Protein AF-A0A1C6DKT9-F1 (afdb_monomer)

pLDDT: mean 77.88, std 22.19, range [36.03, 97.81]

Foldseek 3Di:
DDPPPDPDPDPDDDDDDDDPPVVVVVVVPPCPVPDDPLVRDQKAALVSLCVVVVPDSVVSVVLLPDPPNPQWDDDPPGIIGGVVSVVVVVVPDPDD

Mean predicted aligned error: 13.72 Å

Nearest PDB structures (foldseek):
  4j2n-assembly1_A  TM=7.639E-01  e=1.879E-01  Pukovnikvirus pukovnik
  8dgl-assembly1_B  TM=6.582E-01  e=2.983E-01  Mesorhizobium japonicum R7A
  8dgl-assembly1_C  TM=6.680E-01  e=3.883E-01  Mesorhizobium japonicum R7A
  6amk-assembly1_B  TM=7.343E-01  e=4.733E-01  Streptomyces venezuelae
  6ama-assembly1_B  TM=7.257E-01  e=5.056E-01  Streptomyces venezuelae

Structure (mmCIF, N/CA/C/O backbone):
data_AF-A0A1C6DKT9-F1
#
_entry.id   AF-A0A1C6DKT9-F1
#
loop_
_atom_site.group_PDB
_atom_site.id
_atom_site.type_symbol
_atom_site.label_atom_id
_atom_site.label_alt_id
_atom_site.label_comp_id
_atom_site.label_asym_id
_atom_site.label_entity_id
_atom_site.label_seq_id
_atom_site.pdbx_PDB_ins_code
_atom_site.Cartn_x
_atom_site.Cartn_y
_atom_site.Cartn_z
_atom_site.occupancy
_atom_site.B_iso_or_equiv
_atom_site.auth_seq_id
_atom_site.auth_comp_id
_atom_site.auth_asym_id
_atom_site.auth_atom_id
_atom_site.pdbx_PDB_model_num
ATOM 1 N N . MET A 1 1 ? 9.544 -23.494 -41.638 1.00 41.72 1 MET A N 1
ATOM 2 C CA . MET A 1 1 ? 8.512 -23.768 -40.611 1.00 41.72 1 MET A CA 1
ATOM 3 C C . MET A 1 1 ? 9.013 -24.950 -39.794 1.00 41.72 1 MET A C 1
ATOM 5 O O . MET A 1 1 ? 9.350 -25.941 -40.412 1.00 41.72 1 MET A O 1
ATOM 9 N N . SER A 1 2 ? 9.224 -24.927 -38.484 1.00 41.28 2 SER A N 1
ATOM 10 C CA . SER A 1 2 ? 9.025 -23.935 -37.421 1.00 41.28 2 SER A CA 1
ATOM 11 C C . SER A 1 2 ? 10.009 -24.315 -36.303 1.00 41.28 2 SER A C 1
ATOM 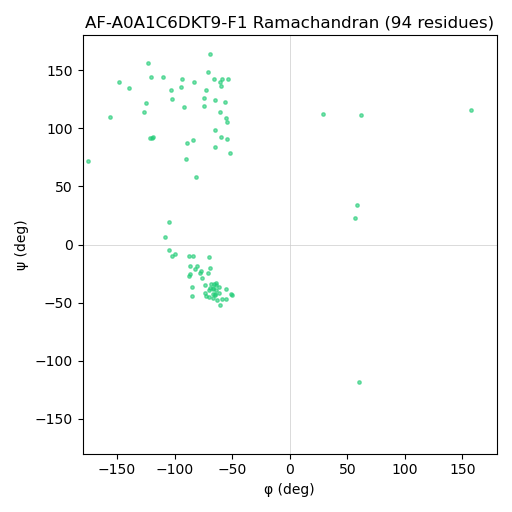13 O O . SER A 1 2 ? 9.840 -25.355 -35.678 1.00 41.28 2 SER A O 1
ATOM 15 N N . ARG A 1 3 ? 11.062 -23.516 -36.081 1.00 47.44 3 ARG A N 1
ATOM 16 C CA . ARG A 1 3 ? 11.990 -23.675 -34.945 1.00 47.44 3 ARG A CA 1
ATOM 17 C C . ARG A 1 3 ? 11.467 -22.848 -33.769 1.00 47.44 3 ARG A C 1
ATOM 19 O O . ARG A 1 3 ? 11.973 -21.766 -33.502 1.00 47.44 3 ARG A O 1
ATOM 26 N N . LEU A 1 4 ? 10.395 -23.336 -33.149 1.00 50.75 4 LEU A N 1
ATOM 27 C CA . LEU A 1 4 ? 9.854 -22.818 -31.885 1.00 50.75 4 LEU A CA 1
ATOM 28 C C . LEU A 1 4 ? 10.171 -23.745 -30.702 1.00 50.75 4 LEU A C 1
ATOM 30 O O . LEU A 1 4 ? 9.553 -23.628 -29.654 1.00 50.75 4 LEU A O 1
ATOM 34 N N . ASP A 1 5 ? 11.170 -24.611 -30.845 1.00 48.62 5 ASP A N 1
ATOM 35 C CA . ASP A 1 5 ? 11.678 -25.442 -29.761 1.00 48.62 5 ASP A CA 1
ATOM 36 C C . ASP A 1 5 ? 13.160 -25.142 -29.563 1.00 48.62 5 ASP A C 1
ATOM 38 O O . ASP A 1 5 ? 14.014 -25.674 -30.262 1.00 48.62 5 ASP A O 1
ATOM 42 N N . GLU A 1 6 ? 13.435 -24.197 -28.665 1.00 48.59 6 GLU A N 1
ATOM 43 C CA . GLU A 1 6 ? 14.454 -24.322 -27.615 1.00 48.59 6 GLU A CA 1
ATOM 44 C C . GLU A 1 6 ? 14.387 -23.075 -26.722 1.00 48.59 6 GLU A C 1
ATOM 46 O O . GLU A 1 6 ? 15.244 -22.192 -26.711 1.00 48.59 6 GLU A O 1
ATOM 51 N N . MET A 1 7 ? 13.316 -23.001 -25.927 1.00 53.81 7 MET A N 1
ATOM 52 C CA . MET A 1 7 ? 13.358 -22.247 -24.679 1.00 53.81 7 MET A CA 1
ATOM 53 C C . MET A 1 7 ? 14.353 -22.940 -23.747 1.00 53.81 7 MET A C 1
ATOM 55 O O . MET A 1 7 ? 14.014 -23.899 -23.056 1.00 53.81 7 MET A O 1
ATOM 59 N N . LYS A 1 8 ? 15.582 -22.430 -23.691 1.00 41.56 8 LYS A N 1
ATOM 60 C CA . LYS A 1 8 ? 16.493 -22.704 -22.582 1.00 41.56 8 LYS A CA 1
ATOM 61 C C . LYS A 1 8 ? 16.840 -21.387 -21.905 1.00 41.56 8 LYS A C 1
ATOM 63 O O . LYS A 1 8 ? 17.763 -20.689 -22.301 1.00 41.56 8 LYS A O 1
ATOM 68 N N . SER A 1 9 ? 16.060 -21.046 -20.880 1.00 53.50 9 SER A N 1
ATOM 69 C CA . SER A 1 9 ? 16.448 -20.054 -19.875 1.00 53.50 9 SER A CA 1
ATOM 70 C C . SER A 1 9 ? 17.717 -20.565 -19.181 1.00 53.50 9 SER A C 1
ATOM 72 O O . SER A 1 9 ? 17.663 -21.620 -18.538 1.00 53.50 9 SER A O 1
ATOM 74 N N . PRO A 1 10 ? 18.877 -19.902 -19.326 1.00 46.47 10 PRO A N 1
ATOM 75 C CA . PRO A 1 10 ? 20.108 -20.404 -18.760 1.00 46.47 10 PRO A CA 1
ATOM 76 C C . PRO A 1 10 ? 20.241 -19.848 -17.347 1.00 46.47 10 PRO A C 1
ATOM 78 O O . PRO A 1 10 ? 20.906 -18.846 -17.094 1.00 46.47 10 PRO A O 1
ATOM 81 N N . PHE A 1 11 ? 19.660 -20.549 -16.380 1.00 48.88 11 PHE A N 1
ATOM 82 C CA . PHE A 1 11 ? 20.317 -20.624 -15.081 1.00 48.88 11 PHE A CA 1
ATOM 83 C C . PHE A 1 11 ? 21.643 -21.378 -15.310 1.00 48.88 11 PHE A C 1
ATOM 85 O O . PHE A 1 11 ? 21.706 -22.596 -15.179 1.00 48.88 11 PHE A O 1
ATOM 92 N N . THR A 1 12 ? 22.700 -20.683 -15.741 1.00 47.72 12 THR A N 1
ATOM 93 C CA . THR A 1 12 ? 24.050 -21.258 -15.843 1.00 47.72 12 THR A CA 1
ATOM 94 C C . THR A 1 12 ? 25.040 -20.382 -15.097 1.00 47.72 12 THR A C 1
ATOM 96 O O . THR A 1 12 ? 25.289 -19.230 -15.449 1.00 47.72 12 THR A O 1
ATOM 99 N N . ALA A 1 13 ? 25.589 -20.954 -14.031 1.00 40.31 13 ALA A N 1
ATOM 100 C CA . ALA A 1 13 ? 26.652 -20.381 -13.231 1.00 40.31 13 ALA A CA 1
ATOM 101 C C . ALA A 1 13 ? 27.973 -20.250 -14.024 1.00 40.31 13 ALA A C 1
ATOM 103 O O . ALA A 1 13 ? 28.326 -21.137 -14.792 1.00 40.31 13 ALA A O 1
ATOM 104 N N . LYS A 1 14 ? 28.690 -19.146 -13.758 1.00 43.81 14 LYS A N 1
ATOM 105 C CA . LYS A 1 14 ? 30.134 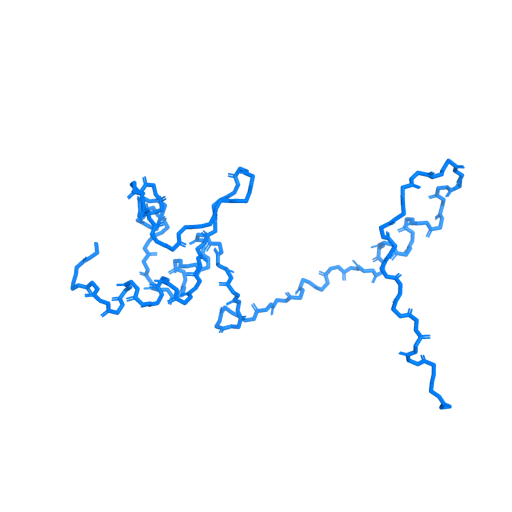-18.849 -13.924 1.00 43.81 14 LYS A CA 1
ATOM 106 C C . LYS A 1 14 ? 30.924 -19.568 -15.042 1.00 43.81 14 LYS A C 1
ATOM 108 O O . LYS A 1 14 ? 31.384 -20.689 -14.852 1.00 43.81 14 LYS A O 1
ATOM 113 N N . SER A 1 15 ? 31.353 -18.799 -16.046 1.00 36.03 15 SER A N 1
ATOM 114 C CA . SER A 1 15 ? 32.649 -18.984 -16.724 1.00 36.03 15 SER A CA 1
ATOM 115 C C . SER A 1 15 ? 33.302 -17.626 -17.010 1.00 36.03 15 SER A C 1
ATOM 117 O O . SER A 1 15 ? 32.637 -16.691 -17.444 1.00 36.03 15 SER A O 1
ATOM 119 N N . LYS A 1 16 ? 34.603 -17.502 -16.721 1.00 46.59 16 LYS A N 1
ATOM 120 C CA . LYS A 1 16 ? 35.439 -16.348 -17.085 1.00 46.59 16 LYS A CA 1
ATOM 121 C C . LYS A 1 16 ? 35.727 -16.416 -18.593 1.00 46.59 16 LYS A C 1
ATOM 123 O O . LYS A 1 16 ? 36.246 -17.438 -19.026 1.00 46.59 16 LYS A O 1
ATOM 128 N N . GLY A 1 17 ? 35.436 -15.360 -19.353 1.00 43.34 17 GLY A N 1
ATOM 129 C CA . GLY A 1 17 ? 35.849 -15.240 -20.758 1.00 43.34 17 GLY A CA 1
ATOM 130 C C . GLY A 1 17 ? 34.983 -14.264 -21.558 1.00 43.34 17 GLY A C 1
ATOM 131 O O . GLY A 1 17 ? 33.797 -14.512 -21.715 1.00 43.34 17 GLY A O 1
ATOM 132 N N . ASP A 1 18 ? 35.621 -13.186 -22.019 1.00 39.81 18 ASP A N 1
ATOM 133 C CA . ASP A 1 18 ? 35.243 -12.196 -23.044 1.00 39.81 18 ASP A CA 1
ATOM 134 C C . ASP A 1 18 ? 33.979 -11.330 -22.844 1.00 39.81 18 ASP A C 1
ATOM 136 O O . ASP A 1 18 ? 32.834 -11.768 -22.887 1.00 39.81 18 ASP A O 1
ATOM 140 N N . ILE A 1 19 ? 34.227 -10.030 -22.633 1.00 49.72 19 ILE A N 1
ATOM 141 C CA . ILE A 1 19 ? 33.293 -9.040 -22.065 1.00 49.72 19 ILE A CA 1
ATOM 142 C C . ILE A 1 19 ? 32.604 -8.148 -23.127 1.00 49.72 19 ILE A C 1
ATOM 144 O O . ILE A 1 19 ? 31.676 -7.424 -22.784 1.00 49.72 19 ILE A O 1
ATOM 148 N N . SER A 1 20 ? 32.968 -8.185 -24.417 1.00 52.47 20 SER A N 1
ATOM 149 C CA . SER A 1 20 ? 32.499 -7.152 -25.370 1.00 52.47 20 SER A CA 1
ATOM 150 C C . SER A 1 20 ? 31.147 -7.408 -26.057 1.00 52.47 20 SER A C 1
ATOM 152 O O . SER A 1 20 ? 30.462 -6.453 -26.401 1.00 52.47 20 SER A O 1
ATOM 154 N N . ALA A 1 21 ? 30.712 -8.658 -26.244 1.00 43.12 21 ALA A N 1
ATOM 155 C CA . ALA A 1 21 ? 29.458 -8.954 -26.962 1.00 43.12 21 ALA A CA 1
ATOM 156 C C . ALA A 1 21 ? 28.199 -8.934 -26.062 1.00 43.12 21 ALA A C 1
ATOM 158 O O . ALA A 1 21 ? 27.068 -8.816 -26.542 1.00 43.12 21 ALA A O 1
ATOM 159 N N . TYR A 1 22 ? 28.381 -9.044 -24.741 1.00 44.50 22 TYR A N 1
ATOM 160 C CA . TYR A 1 22 ? 27.279 -9.031 -23.770 1.00 44.50 22 TYR A CA 1
ATOM 161 C C . TYR A 1 22 ? 26.752 -7.616 -23.493 1.00 44.50 22 TYR A C 1
ATOM 163 O O . TYR A 1 22 ? 25.598 -7.453 -23.104 1.00 44.50 22 TYR A O 1
ATOM 171 N N . SER A 1 23 ? 27.576 -6.586 -23.705 1.00 52.66 23 SER A N 1
ATOM 172 C CA . SER A 1 23 ? 27.156 -5.194 -23.530 1.00 52.66 23 SER A CA 1
ATOM 173 C C . SER A 1 23 ? 26.212 -4.738 -24.644 1.00 52.66 23 SER A C 1
ATOM 175 O O . SER A 1 23 ? 25.166 -4.170 -24.349 1.00 52.66 23 SER A O 1
ATOM 177 N N . GLU A 1 24 ? 26.498 -5.059 -25.908 1.00 47.19 24 GLU A N 1
ATOM 178 C CA . GLU A 1 24 ? 25.707 -4.564 -27.051 1.00 47.19 24 GLU A CA 1
ATOM 179 C C . GLU A 1 24 ? 24.333 -5.238 -27.173 1.00 47.19 24 GLU A C 1
ATOM 181 O O . GLU A 1 24 ? 23.336 -4.590 -27.493 1.00 47.19 24 GLU A O 1
ATOM 186 N N . THR A 1 25 ? 24.231 -6.526 -26.834 1.00 48.81 25 THR A N 1
ATOM 187 C CA . THR A 1 25 ? 22.934 -7.223 -26.784 1.00 48.81 25 THR A CA 1
ATOM 188 C C . THR A 1 25 ? 22.068 -6.761 -25.609 1.00 48.81 25 THR A C 1
ATOM 190 O O . THR A 1 25 ? 20.844 -6.820 -25.700 1.00 48.81 25 THR A O 1
ATOM 193 N N . SER A 1 26 ? 22.672 -6.240 -24.533 1.00 55.88 26 SER A N 1
ATOM 194 C CA . SER A 1 26 ? 21.945 -5.698 -23.377 1.00 55.88 26 SER A CA 1
ATOM 195 C C . SER A 1 26 ? 21.328 -4.315 -23.629 1.00 55.88 26 SER A C 1
ATOM 197 O O . SER A 1 26 ? 20.267 -4.019 -23.086 1.00 55.88 26 SER A O 1
ATOM 199 N N . GLU A 1 27 ? 21.926 -3.498 -24.504 1.00 52.62 27 GLU A N 1
ATOM 200 C CA . GLU A 1 27 ? 21.408 -2.167 -24.866 1.00 52.62 27 GLU A CA 1
ATOM 201 C C . GLU A 1 27 ? 20.274 -2.211 -25.904 1.00 52.62 27 GLU A C 1
ATOM 203 O O . GLU A 1 27 ? 19.508 -1.252 -26.036 1.00 52.62 27 GLU A O 1
ATOM 208 N N . LEU A 1 28 ? 20.138 -3.332 -26.622 1.00 49.81 28 LEU A N 1
ATOM 209 C CA . LEU A 1 28 ? 19.079 -3.573 -27.609 1.00 49.81 28 LEU A CA 1
ATOM 210 C C . LEU A 1 28 ? 17.766 -4.037 -26.963 1.00 49.81 28 LEU A C 1
ATOM 212 O O . LEU A 1 28 ? 16.694 -3.786 -27.506 1.00 49.81 28 LEU A O 1
ATOM 216 N N . TYR A 1 29 ? 17.836 -4.572 -25.740 1.00 52.66 29 TYR A N 1
ATOM 217 C CA . TYR A 1 29 ? 16.735 -4.502 -24.780 1.00 52.66 29 TYR A CA 1
ATOM 218 C C . TYR A 1 29 ? 16.772 -3.136 -24.095 1.00 52.66 29 TYR A C 1
ATOM 220 O O . TYR A 1 29 ? 16.842 -3.030 -22.867 1.00 52.66 29 TYR A O 1
ATOM 228 N N . ARG A 1 30 ? 16.694 -2.055 -24.887 1.00 53.72 30 ARG A N 1
ATOM 229 C CA . ARG A 1 30 ? 16.136 -0.817 -24.354 1.00 53.72 30 ARG A CA 1
ATOM 230 C C . ARG A 1 30 ? 14.772 -1.221 -23.852 1.00 53.72 30 ARG A C 1
ATOM 232 O O . ARG A 1 30 ? 13.910 -1.632 -24.614 1.00 53.72 30 ARG A O 1
ATOM 239 N N . LYS A 1 31 ? 14.699 -1.222 -22.534 1.00 52.34 31 LYS A N 1
ATOM 240 C CA . LYS A 1 31 ? 13.578 -1.526 -21.681 1.00 52.34 31 LYS A CA 1
ATOM 241 C C . LYS A 1 31 ? 12.387 -0.684 -22.138 1.00 52.34 31 LYS A C 1
ATOM 243 O O . LYS A 1 31 ? 12.082 0.332 -21.522 1.00 52.34 31 LYS A O 1
ATOM 248 N N . ASP A 1 32 ? 11.717 -1.104 -23.206 1.00 56.75 32 ASP A N 1
ATOM 249 C CA . ASP A 1 32 ? 10.279 -0.969 -23.309 1.00 56.75 32 ASP A CA 1
ATOM 250 C C . ASP A 1 32 ? 9.808 -1.661 -22.040 1.00 56.75 32 ASP A C 1
ATOM 252 O O . ASP A 1 32 ? 9.776 -2.890 -21.952 1.00 56.75 32 ASP A O 1
ATOM 256 N N . GLU A 1 33 ? 9.672 -0.880 -20.965 1.00 62.25 33 GLU A N 1
ATOM 257 C CA . GLU A 1 33 ? 9.155 -1.375 -19.709 1.00 62.25 33 GLU A CA 1
ATOM 258 C C . GLU A 1 33 ? 7.833 -1.998 -20.092 1.00 62.25 33 GLU A C 1
ATOM 260 O O . GLU A 1 33 ? 6.910 -1.276 -20.458 1.00 62.25 33 GLU A O 1
ATOM 265 N N . ILE A 1 34 ? 7.787 -3.333 -20.119 1.00 72.94 34 ILE A N 1
ATOM 266 C CA . ILE A 1 34 ? 6.577 -4.076 -20.425 1.00 72.94 34 ILE A CA 1
ATOM 267 C C . ILE A 1 34 ? 5.590 -3.650 -19.344 1.00 72.94 34 ILE A C 1
ATOM 269 O O . ILE A 1 34 ? 5.601 -4.148 -18.214 1.00 72.94 34 ILE A O 1
ATOM 273 N N . HIS A 1 35 ? 4.808 -2.625 -19.666 1.00 82.62 35 HIS A N 1
ATOM 274 C CA . HIS A 1 35 ? 3.931 -1.967 -18.731 1.00 82.62 35 HIS A CA 1
ATOM 275 C C . HIS A 1 35 ? 2.663 -2.792 -18.716 1.00 82.62 35 HIS A C 1
ATOM 277 O O . HIS A 1 35 ? 1.755 -2.610 -19.523 1.00 82.62 35 HIS A O 1
ATOM 283 N N . VAL A 1 36 ? 2.639 -3.770 -17.818 1.00 88.50 36 VAL A N 1
ATOM 284 C CA . VAL A 1 36 ? 1.437 -4.555 -17.575 1.00 88.50 36 VAL A CA 1
ATOM 285 C C . VAL A 1 36 ? 0.380 -3.602 -17.003 1.00 88.50 36 VAL A C 1
ATOM 287 O O . VAL A 1 36 ? 0.657 -2.960 -15.990 1.00 88.50 36 VAL A O 1
ATOM 290 N N . PRO A 1 37 ? -0.818 -3.484 -17.598 1.00 93.31 37 PRO A N 1
ATOM 291 C CA . PRO A 1 37 ? -1.902 -2.701 -17.016 1.00 93.31 37 PRO A CA 1
ATOM 292 C C . PRO A 1 37 ? -2.199 -3.139 -15.577 1.00 93.31 37 PRO A C 1
ATOM 294 O O . PRO A 1 37 ? -2.168 -4.332 -15.275 1.00 93.31 37 PRO A O 1
ATOM 297 N N . ILE A 1 38 ? -2.519 -2.196 -14.685 1.00 93.56 38 ILE A N 1
ATOM 298 C CA . ILE A 1 38 ? -2.714 -2.448 -13.240 1.00 93.56 38 ILE A CA 1
ATOM 299 C C . ILE A 1 38 ? -3.695 -3.606 -12.975 1.00 93.56 38 ILE A C 1
ATOM 301 O O . ILE A 1 38 ? -3.414 -4.485 -12.162 1.00 93.5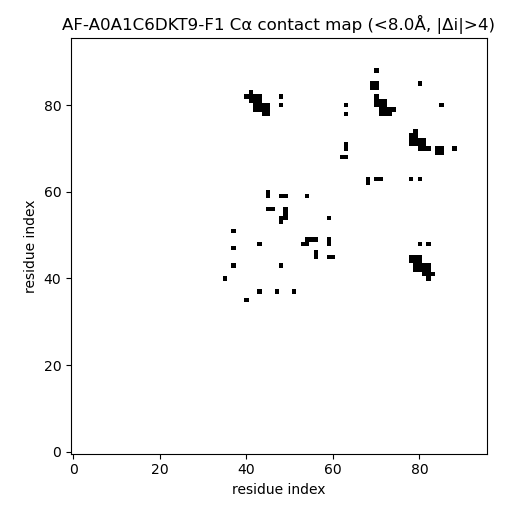6 38 ILE A O 1
ATOM 305 N N . HIS A 1 39 ? -4.799 -3.666 -13.722 1.00 91.00 39 HIS A N 1
ATOM 306 C CA . HIS A 1 39 ? -5.826 -4.708 -13.597 1.00 91.00 39 HIS A CA 1
ATOM 307 C C . HIS A 1 39 ? -5.383 -6.102 -14.087 1.00 91.00 39 HIS A C 1
ATOM 309 O O . HIS A 1 39 ? -6.078 -7.088 -13.849 1.00 91.00 39 HIS A O 1
ATOM 315 N N . LEU A 1 40 ? -4.239 -6.208 -14.768 1.00 94.00 40 LEU A N 1
ATOM 316 C CA . LEU A 1 40 ? -3.630 -7.477 -15.180 1.00 94.00 40 LEU A CA 1
ATOM 317 C C . LEU A 1 40 ? -2.456 -7.881 -14.280 1.00 94.00 40 LEU A C 1
ATOM 319 O O . LEU A 1 40 ? -1.995 -9.019 -14.357 1.00 94.00 40 LEU A O 1
ATOM 323 N N . LYS A 1 41 ? -1.981 -6.997 -13.392 1.00 94.19 41 LYS A N 1
ATOM 324 C CA . LYS A 1 41 ? -0.899 -7.328 -12.456 1.00 94.19 41 LYS A CA 1
ATOM 325 C C . LYS A 1 41 ? -1.375 -8.304 -11.387 1.00 94.19 41 LYS A C 1
ATOM 327 O O . LYS A 1 41 ? -2.526 -8.279 -10.962 1.00 94.19 41 LYS A O 1
ATOM 332 N N . LEU A 1 42 ? -0.475 -9.160 -10.915 1.00 96.06 42 LEU A N 1
ATOM 333 C CA . LEU A 1 42 ? -0.744 -10.037 -9.771 1.00 96.06 42 LEU A CA 1
ATOM 334 C C . LEU A 1 42 ? -0.464 -9.307 -8.454 1.00 96.06 42 LEU A C 1
ATOM 336 O O . LEU A 1 42 ? -1.264 -9.356 -7.518 1.00 96.06 42 LEU A O 1
ATOM 340 N N . THR A 1 43 ? 0.658 -8.592 -8.411 1.00 96.62 43 THR A N 1
ATOM 341 C CA . THR A 1 43 ? 1.058 -7.750 -7.290 1.00 96.62 43 THR A CA 1
ATOM 342 C C . THR A 1 43 ? 1.221 -6.303 -7.728 1.00 96.62 43 THR A C 1
ATOM 344 O O . THR A 1 43 ? 1.663 -6.018 -8.841 1.00 96.62 43 THR A O 1
ATOM 347 N N . LEU A 1 44 ? 0.857 -5.392 -6.834 1.00 97.06 44 LEU A N 1
ATOM 348 C CA . LEU A 1 44 ? 0.972 -3.9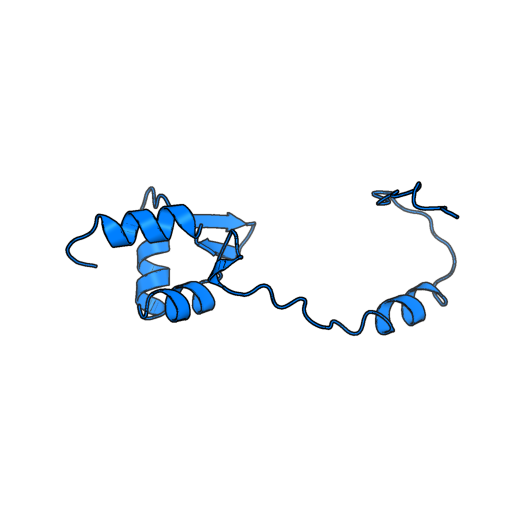55 -7.011 1.00 97.06 44 LEU A CA 1
ATOM 349 C C . LEU A 1 44 ? 2.059 -3.416 -6.086 1.00 97.06 44 LEU A C 1
ATOM 351 O O . LEU A 1 44 ? 2.236 -3.862 -4.950 1.00 97.06 44 LEU A O 1
ATOM 355 N N . THR A 1 45 ? 2.789 -2.419 -6.555 1.00 96.50 45 THR A N 1
ATOM 356 C CA . THR A 1 45 ? 3.561 -1.540 -5.681 1.00 96.50 45 THR A CA 1
ATOM 357 C C . THR A 1 45 ? 2.617 -0.666 -4.854 1.00 96.50 45 THR A C 1
ATOM 359 O O . THR A 1 45 ? 1.449 -0.494 -5.187 1.00 96.50 45 THR A O 1
ATOM 362 N N . ILE A 1 46 ? 3.131 -0.057 -3.784 1.00 96.62 46 ILE A N 1
ATOM 363 C CA . ILE A 1 46 ? 2.351 0.868 -2.945 1.00 96.62 46 ILE A CA 1
ATOM 364 C C . ILE A 1 46 ? 1.747 2.012 -3.780 1.00 96.62 46 ILE A C 1
ATOM 366 O O . ILE A 1 46 ? 0.606 2.403 -3.552 1.00 96.62 46 ILE A O 1
ATOM 370 N N . LYS A 1 47 ? 2.495 2.525 -4.767 1.00 96.75 47 LYS A N 1
ATOM 371 C CA . LYS A 1 47 ? 2.027 3.594 -5.661 1.00 96.75 47 LYS A CA 1
ATOM 372 C C . LYS A 1 47 ? 0.888 3.119 -6.560 1.00 96.75 47 LYS A C 1
ATOM 374 O O . LYS A 1 47 ? -0.126 3.793 -6.652 1.00 96.75 47 LYS A O 1
ATOM 379 N N . GLU A 1 48 ? 1.033 1.940 -7.157 1.00 96.56 48 GLU A N 1
ATOM 380 C CA . GLU A 1 48 ? -0.006 1.356 -8.012 1.00 96.56 48 GLU A CA 1
ATOM 381 C C . GLU A 1 48 ? -1.258 0.989 -7.216 1.00 96.56 48 GLU A C 1
ATOM 383 O O . GLU A 1 48 ? -2.361 1.193 -7.699 1.00 96.56 48 GLU A O 1
ATOM 388 N N . ALA A 1 49 ? -1.117 0.485 -5.987 1.00 97.00 49 ALA A N 1
ATOM 389 C CA . ALA A 1 49 ? -2.255 0.212 -5.113 1.00 97.00 49 ALA A CA 1
ATOM 390 C C . ALA A 1 49 ? -3.001 1.500 -4.734 1.00 97.00 49 ALA A C 1
ATOM 392 O O . ALA A 1 49 ? -4.232 1.506 -4.705 1.00 97.00 49 ALA A O 1
ATOM 393 N N . ALA A 1 50 ? -2.270 2.591 -4.488 1.00 97.25 50 ALA A N 1
ATOM 394 C CA . ALA A 1 50 ? -2.854 3.902 -4.228 1.00 97.25 50 ALA A CA 1
ATOM 395 C C . ALA A 1 50 ? -3.609 4.453 -5.449 1.00 97.25 50 ALA A C 1
ATOM 397 O O . ALA A 1 50 ? -4.724 4.947 -5.308 1.00 97.25 50 ALA A O 1
ATOM 398 N N . GLU A 1 51 ? -3.035 4.319 -6.646 1.00 96.50 51 GLU A N 1
ATOM 399 C CA . GLU A 1 51 ? -3.684 4.704 -7.904 1.00 96.50 51 GLU A CA 1
ATOM 400 C C . GLU A 1 51 ? -4.919 3.842 -8.200 1.00 96.50 51 GLU A C 1
ATOM 402 O O . GLU A 1 51 ? -5.962 4.367 -8.573 1.00 96.50 51 GLU A O 1
ATOM 407 N N . TYR A 1 52 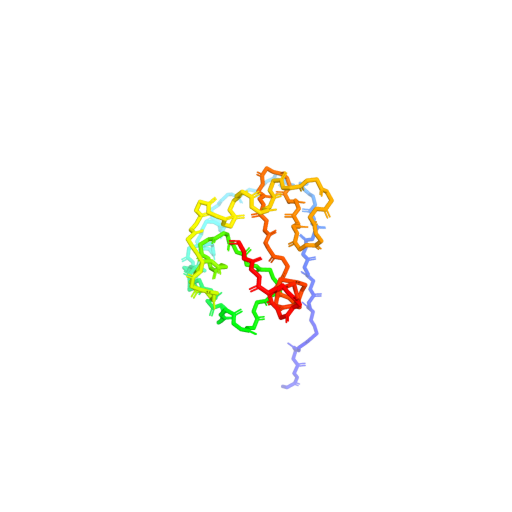? -4.828 2.530 -7.970 1.00 96.81 52 TYR A N 1
ATOM 408 C CA . TYR A 1 52 ? -5.900 1.577 -8.255 1.00 96.81 52 TYR A CA 1
ATOM 409 C C . TYR A 1 52 ? -7.121 1.725 -7.339 1.00 96.81 52 TYR A C 1
ATOM 411 O O . TYR A 1 52 ? -8.247 1.535 -7.784 1.00 96.81 52 TYR A O 1
ATOM 419 N N . SER A 1 53 ? -6.897 2.026 -6.055 1.00 95.25 53 SER A N 1
ATOM 420 C CA . SER A 1 53 ? -7.954 2.088 -5.030 1.00 95.25 53 SER A CA 1
ATOM 421 C C . SER A 1 53 ? -8.358 3.503 -4.623 1.00 95.25 53 SER A C 1
ATOM 423 O O . SER A 1 53 ? -9.257 3.660 -3.801 1.00 95.25 53 SER A O 1
ATOM 425 N N . ASN A 1 54 ? -7.671 4.528 -5.137 1.00 96.25 54 ASN A N 1
ATOM 426 C CA . ASN A 1 54 ? -7.788 5.919 -4.690 1.00 96.25 54 ASN A CA 1
ATOM 427 C C . ASN A 1 54 ? -7.510 6.135 -3.183 1.00 96.25 54 ASN A C 1
ATOM 429 O O . ASN A 1 54 ? -7.917 7.148 -2.615 1.00 96.25 54 ASN A O 1
ATOM 433 N N . ILE A 1 55 ? -6.775 5.230 -2.528 1.00 96.12 55 ILE A N 1
ATOM 434 C CA . ILE A 1 55 ? -6.342 5.368 -1.129 1.00 96.12 55 ILE A CA 1
ATOM 435 C C . ILE A 1 55 ? -4.941 5.982 -1.085 1.00 96.12 55 ILE A C 1
ATOM 437 O O . ILE A 1 55 ? -4.039 5.578 -1.814 1.00 96.12 55 ILE A O 1
ATOM 441 N N . GLY A 1 56 ? -4.718 6.948 -0.191 1.00 97.12 56 GLY A N 1
ATOM 442 C CA . GLY A 1 56 ? -3.422 7.619 -0.074 1.00 97.12 56 GLY A CA 1
ATOM 443 C C . GLY A 1 56 ? -2.257 6.665 0.240 1.00 97.12 56 GLY A C 1
ATOM 444 O O . GLY A 1 56 ? -2.378 5.761 1.066 1.00 97.12 56 GLY A O 1
ATOM 445 N N . ILE A 1 57 ? -1.086 6.926 -0.353 1.00 97.50 57 ILE A N 1
ATOM 446 C CA . ILE A 1 57 ? 0.147 6.119 -0.208 1.00 97.50 57 ILE A CA 1
ATOM 447 C C . ILE A 1 57 ? 0.501 5.835 1.261 1.00 97.50 57 ILE A C 1
ATOM 449 O O . ILE A 1 57 ? 0.833 4.705 1.614 1.00 97.50 57 ILE A O 1
ATOM 453 N N . ASN A 1 58 ? 0.394 6.844 2.130 1.00 96.75 58 ASN A N 1
ATOM 454 C CA . ASN A 1 58 ? 0.707 6.705 3.556 1.00 96.75 58 ASN A CA 1
ATOM 455 C C . ASN A 1 58 ? -0.257 5.751 4.273 1.00 96.75 58 ASN A C 1
ATOM 457 O O . ASN A 1 58 ? 0.148 5.032 5.186 1.00 96.75 58 ASN A O 1
ATOM 461 N N . LYS A 1 59 ? -1.527 5.735 3.852 1.00 95.94 59 LYS A N 1
ATOM 462 C CA . LYS A 1 59 ? -2.544 4.833 4.389 1.00 95.94 59 LYS A CA 1
ATOM 463 C C . LYS A 1 59 ? -2.315 3.406 3.895 1.00 95.94 59 LYS A C 1
ATOM 465 O O . LYS A 1 59 ? -2.350 2.488 4.701 1.00 95.94 59 LYS A O 1
ATOM 470 N N . ILE A 1 60 ? -1.970 3.217 2.620 1.00 96.56 60 ILE A N 1
ATOM 471 C CA . ILE A 1 60 ? -1.567 1.898 2.111 1.00 96.56 60 ILE A CA 1
ATOM 472 C C . ILE A 1 60 ? -0.350 1.361 2.882 1.00 96.56 60 ILE A C 1
ATOM 474 O O . ILE A 1 60 ? -0.371 0.220 3.335 1.00 96.56 60 ILE A O 1
ATOM 478 N N . ASP A 1 61 ? 0.698 2.165 3.097 1.00 95.81 61 ASP A N 1
ATOM 479 C CA . ASP A 1 61 ? 1.870 1.705 3.860 1.00 95.81 61 ASP A CA 1
ATOM 480 C C . ASP A 1 61 ? 1.530 1.385 5.327 1.00 95.81 61 ASP A C 1
ATOM 482 O O . ASP A 1 61 ? 2.084 0.434 5.882 1.00 95.81 61 ASP A O 1
ATOM 486 N N . SER A 1 62 ? 0.602 2.117 5.958 1.00 95.50 62 SER A N 1
ATOM 487 C CA . SER A 1 62 ? 0.157 1.794 7.321 1.00 95.50 62 SER A CA 1
ATOM 488 C C . SER A 1 62 ? -0.675 0.510 7.379 1.00 95.50 62 SER A C 1
ATOM 490 O O . SER A 1 62 ? -0.448 -0.305 8.272 1.00 95.50 62 SER A O 1
ATOM 492 N N . MET A 1 63 ? -1.545 0.265 6.396 1.00 94.38 63 MET A N 1
ATOM 493 C CA . MET A 1 63 ? -2.301 -0.986 6.266 1.00 94.38 63 MET A CA 1
ATOM 494 C C . MET A 1 63 ? -1.372 -2.197 6.090 1.00 94.38 63 MET A C 1
ATOM 496 O O . MET A 1 63 ? -1.554 -3.222 6.740 1.00 94.38 63 MET A O 1
ATOM 500 N N . LEU A 1 64 ? -0.309 -2.070 5.286 1.00 95.25 64 LEU A N 1
ATOM 501 C CA . LEU A 1 64 ? 0.671 -3.148 5.081 1.00 95.25 64 LEU A CA 1
ATOM 502 C C . LEU A 1 64 ? 1.540 -3.438 6.313 1.00 95.25 64 LEU A C 1
ATOM 504 O O . LEU A 1 64 ? 2.146 -4.507 6.396 1.00 95.25 64 LEU A O 1
ATOM 508 N N . LYS A 1 65 ? 1.646 -2.489 7.252 1.00 94.12 65 LYS A N 1
ATOM 509 C CA . LYS A 1 65 ? 2.361 -2.662 8.528 1.00 94.12 65 LYS A CA 1
ATOM 510 C C . LYS A 1 65 ? 1.508 -3.334 9.603 1.00 94.12 65 LYS A C 1
ATOM 512 O O . LYS A 1 65 ? 2.057 -3.673 10.650 1.00 94.12 65 LYS A O 1
ATOM 517 N N . GLN A 1 66 ? 0.204 -3.515 9.381 1.00 91.50 66 GLN A N 1
ATOM 518 C CA . GLN A 1 66 ? -0.645 -4.202 10.347 1.00 91.50 66 GLN A CA 1
ATOM 519 C C . GLN A 1 66 ? -0.155 -5.642 10.566 1.00 91.50 66 GLN A C 1
ATOM 521 O O . GLN A 1 66 ? 0.240 -6.316 9.604 1.00 91.50 66 GLN A O 1
ATOM 526 N N . PRO A 1 67 ? -0.171 -6.132 11.818 1.00 91.25 67 PRO A N 1
ATOM 527 C CA . PRO A 1 67 ? 0.157 -7.523 12.087 1.00 9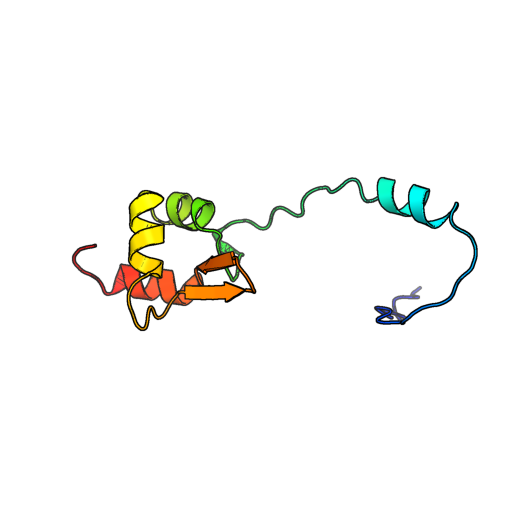1.25 67 PRO A CA 1
ATOM 528 C C . PRO A 1 67 ? -0.818 -8.424 11.323 1.00 91.25 67 PRO A C 1
ATOM 530 O O . PRO A 1 67 ? -2.017 -8.161 11.292 1.00 91.25 67 PRO A O 1
ATOM 533 N N . ASN A 1 68 ? -0.300 -9.486 10.701 1.00 90.62 68 ASN A N 1
ATOM 534 C CA . ASN A 1 68 ? -1.086 -10.447 9.918 1.00 90.62 68 ASN A CA 1
ATOM 535 C C . ASN A 1 68 ? -1.875 -9.837 8.741 1.00 90.62 68 ASN A C 1
ATOM 537 O O . ASN A 1 68 ? -2.953 -10.321 8.404 1.00 90.62 68 ASN A O 1
ATOM 541 N N . CYS A 1 69 ? -1.341 -8.797 8.089 1.00 92.88 69 CYS A N 1
ATOM 542 C CA . CYS A 1 69 ? -1.958 -8.230 6.890 1.00 92.88 69 CYS A CA 1
ATOM 543 C C . CYS A 1 69 ? -2.143 -9.314 5.792 1.00 92.88 69 CYS A C 1
ATOM 545 O O . CYS A 1 69 ? -1.161 -9.930 5.369 1.00 92.88 69 CYS A O 1
ATOM 547 N N . PRO A 1 70 ? -3.371 -9.563 5.297 1.00 94.94 70 PRO A N 1
ATOM 548 C CA . PRO A 1 70 ? -3.645 -10.693 4.400 1.00 94.94 70 PRO A CA 1
ATOM 549 C C . PRO A 1 70 ? -3.176 -10.455 2.955 1.00 94.94 70 PRO A C 1
ATOM 551 O O . PRO A 1 70 ? -2.918 -11.403 2.210 1.00 94.94 70 PRO A O 1
ATOM 554 N N . PHE A 1 71 ? -3.033 -9.188 2.560 1.00 96.38 71 PHE A N 1
ATOM 555 C CA . PHE A 1 71 ? -2.677 -8.779 1.200 1.00 96.38 71 PHE A CA 1
ATOM 556 C C . PHE A 1 71 ? -1.248 -8.236 1.075 1.00 96.38 71 PHE A C 1
ATOM 558 O O . PHE A 1 71 ? -0.873 -7.782 -0.004 1.00 96.38 71 PHE A O 1
ATOM 565 N N . VAL A 1 72 ? -0.423 -8.287 2.126 1.00 97.12 72 VAL A N 1
ATOM 566 C CA . VAL A 1 72 ? 1.000 -7.934 2.006 1.00 97.12 72 VAL A CA 1
ATOM 567 C C . VAL A 1 72 ? 1.811 -9.121 1.484 1.00 97.12 72 VAL A C 1
ATOM 569 O O . VAL A 1 72 ? 1.612 -10.273 1.872 1.00 97.12 72 VAL A O 1
ATOM 572 N N . LEU A 1 73 ? 2.761 -8.832 0.602 1.00 96.88 73 LEU A N 1
ATOM 573 C CA . LEU A 1 73 ? 3.815 -9.747 0.191 1.00 96.88 73 LEU A CA 1
ATOM 574 C C . LEU A 1 73 ? 5.170 -9.080 0.431 1.00 96.88 73 LEU A C 1
ATOM 576 O O . LEU A 1 73 ? 5.462 -8.021 -0.128 1.00 96.88 73 LEU A O 1
ATOM 580 N N . TYR A 1 74 ? 6.008 -9.719 1.241 1.00 95.00 74 TYR A N 1
ATOM 581 C CA . TYR A 1 74 ? 7.376 -9.277 1.495 1.00 95.00 74 TYR A CA 1
ATOM 582 C C . TYR A 1 74 ? 8.331 -9.953 0.508 1.00 95.00 74 TYR A C 1
ATOM 584 O O . TYR A 1 74 ? 8.450 -11.176 0.488 1.00 95.00 74 TYR A O 1
ATOM 592 N N . VAL A 1 75 ? 9.011 -9.151 -0.315 1.00 93.56 75 VAL A N 1
ATOM 593 C CA . VAL A 1 75 ? 10.024 -9.609 -1.277 1.00 93.56 75 VAL A CA 1
ATOM 594 C C . VAL A 1 75 ? 11.346 -8.932 -0.930 1.00 93.56 75 VAL A C 1
ATOM 596 O O . VAL A 1 75 ? 11.625 -7.806 -1.354 1.00 93.56 75 VAL A O 1
ATOM 599 N N . GLY A 1 76 ? 12.147 -9.605 -0.100 1.00 93.88 76 GLY A N 1
ATOM 600 C CA . GLY A 1 76 ? 13.351 -9.023 0.490 1.00 93.88 76 GLY A CA 1
ATOM 601 C C . GLY A 1 76 ? 13.001 -7.799 1.339 1.00 93.88 76 GLY A C 1
ATOM 602 O O . GLY A 1 76 ? 12.250 -7.900 2.303 1.00 93.88 76 GLY A O 1
ATOM 603 N N . THR A 1 77 ? 13.516 -6.631 0.955 1.00 91.81 77 THR A N 1
ATOM 604 C CA . THR A 1 77 ? 13.238 -5.349 1.627 1.00 91.81 77 THR A CA 1
ATOM 605 C C . THR A 1 77 ? 11.989 -4.639 1.103 1.00 91.81 77 THR A C 1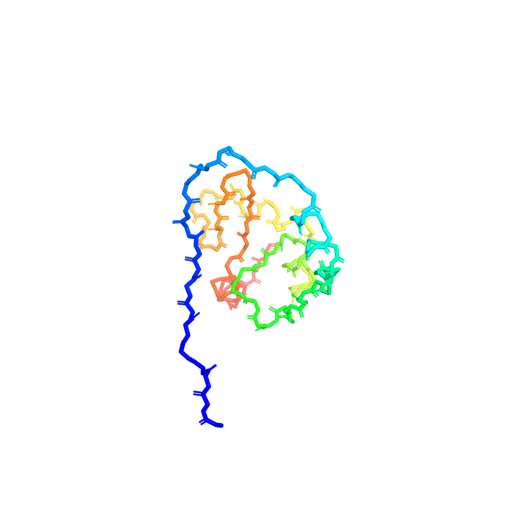
ATOM 607 O O . THR A 1 77 ? 11.549 -3.647 1.687 1.00 91.81 77 THR A O 1
ATOM 610 N N . ARG A 1 78 ? 11.407 -5.110 -0.007 1.00 92.38 78 ARG A N 1
ATOM 611 C CA . ARG A 1 78 ? 10.260 -4.469 -0.657 1.00 92.38 78 ARG A CA 1
ATOM 612 C C . ARG A 1 78 ? 8.954 -5.071 -0.158 1.00 92.38 78 ARG A C 1
ATOM 614 O O . ARG A 1 78 ? 8.838 -6.283 0.014 1.00 92.38 78 ARG A O 1
ATOM 621 N N . LYS A 1 79 ? 7.947 -4.214 -0.005 1.00 95.25 79 LYS A N 1
ATOM 622 C CA . LYS A 1 79 ? 6.559 -4.616 0.228 1.00 95.25 79 LYS A CA 1
ATOM 623 C C . LYS A 1 79 ? 5.769 -4.469 -1.061 1.00 95.25 79 LYS A C 1
ATOM 625 O O . LYS A 1 79 ? 5.856 -3.432 -1.723 1.00 95.25 79 LYS A O 1
ATOM 630 N N . LEU A 1 80 ? 5.003 -5.494 -1.390 1.00 97.19 80 LEU A N 1
ATOM 631 C CA . LEU A 1 80 ? 4.050 -5.501 -2.489 1.00 97.19 80 LEU A CA 1
ATOM 632 C C . LEU A 1 80 ? 2.658 -5.832 -1.952 1.00 97.19 80 LEU A C 1
ATOM 634 O O . LEU A 1 80 ? 2.514 -6.452 -0.900 1.00 97.19 80 LEU A O 1
ATOM 638 N N . VAL A 1 81 ? 1.643 -5.412 -2.692 1.00 97.75 81 VAL A N 1
ATOM 639 C CA . VAL A 1 81 ? 0.232 -5.656 -2.407 1.00 97.75 81 VAL A CA 1
ATOM 640 C C . VAL A 1 81 ? -0.249 -6.767 -3.328 1.00 97.75 81 VAL A C 1
ATOM 642 O O . VAL A 1 81 ? -0.105 -6.655 -4.542 1.00 97.75 81 VAL A O 1
ATOM 645 N N . LYS A 1 82 ? -0.816 -7.846 -2.793 1.00 97.81 82 LYS A N 1
ATOM 646 C CA . LYS A 1 82 ? -1.481 -8.869 -3.605 1.00 97.81 82 LYS A CA 1
ATOM 647 C C . LYS A 1 82 ? -2.825 -8.321 -4.072 1.00 97.81 82 LYS A C 1
ATOM 649 O O . LYS A 1 82 ? -3.660 -7.966 -3.244 1.00 97.81 82 LYS A O 1
ATOM 654 N N . ARG A 1 83 ? -3.023 -8.206 -5.388 1.00 97.44 83 ARG A N 1
ATOM 655 C CA . ARG A 1 83 ? -4.156 -7.450 -5.936 1.00 97.44 83 ARG A CA 1
ATOM 656 C C . ARG A 1 83 ? -5.510 -8.057 -5.558 1.00 97.44 83 ARG A C 1
ATOM 658 O O . ARG A 1 83 ? -6.371 -7.327 -5.092 1.00 97.44 83 ARG A O 1
ATOM 665 N N . ARG A 1 84 ? -5.694 -9.373 -5.722 1.00 96.44 84 ARG A N 1
ATOM 666 C CA . ARG A 1 84 ? -6.996 -10.031 -5.492 1.00 96.44 84 ARG A CA 1
ATOM 667 C C . ARG A 1 84 ? -7.409 -9.988 -4.023 1.00 96.44 84 ARG A C 1
ATOM 669 O O . ARG A 1 84 ? -8.558 -9.716 -3.709 1.00 96.44 84 ARG A O 1
ATOM 676 N N . GLU A 1 85 ? -6.468 -10.243 -3.126 1.00 96.56 85 GLU A N 1
ATOM 677 C CA . GLU A 1 85 ? -6.686 -10.197 -1.683 1.00 96.56 85 GLU A CA 1
ATOM 678 C C . GLU A 1 85 ? -6.935 -8.766 -1.207 1.00 96.56 85 GLU A C 1
ATOM 680 O O . GLU A 1 85 ? -7.723 -8.560 -0.290 1.00 96.56 85 GLU A O 1
ATOM 685 N N . PHE A 1 86 ? -6.300 -7.778 -1.839 1.00 96.44 86 PHE A N 1
ATOM 686 C CA . PHE A 1 86 ? -6.558 -6.370 -1.567 1.00 96.44 86 PHE A CA 1
ATOM 687 C C . PHE A 1 86 ? -7.940 -5.931 -2.069 1.00 96.44 86 PHE A C 1
ATOM 689 O O . PHE A 1 86 ? -8.675 -5.310 -1.312 1.00 96.44 86 PHE A O 1
ATOM 696 N N . GLU A 1 87 ? -8.340 -6.310 -3.286 1.00 95.31 87 GLU A N 1
ATOM 697 C CA . GLU A 1 87 ? -9.701 -6.085 -3.805 1.00 95.31 87 GLU A CA 1
ATOM 698 C C . GLU A 1 87 ? -10.760 -6.686 -2.866 1.00 95.31 87 GLU A C 1
ATOM 700 O O . GLU A 1 87 ? -11.725 -6.017 -2.498 1.00 95.31 87 GLU A O 1
ATOM 705 N N . GLU A 1 88 ? -10.558 -7.932 -2.430 1.00 96.00 88 GLU A N 1
ATOM 706 C CA . GLU A 1 88 ? -11.468 -8.618 -1.512 1.00 96.00 88 GLU A CA 1
ATOM 707 C C . GLU A 1 88 ? -11.493 -7.967 -0.123 1.00 96.00 88 GLU A C 1
ATOM 709 O O . GLU A 1 88 ? -12.555 -7.865 0.487 1.00 96.00 88 GLU A O 1
ATOM 714 N N . TYR A 1 89 ? -10.347 -7.491 0.371 1.00 94.62 89 TYR A N 1
ATOM 715 C CA . TYR A 1 89 ? -10.268 -6.741 1.622 1.00 94.62 89 TYR A CA 1
ATOM 716 C C . TYR A 1 89 ? -11.099 -5.456 1.541 1.00 94.62 89 TYR A C 1
ATOM 718 O O . TYR A 1 89 ? -11.991 -5.251 2.356 1.00 94.62 89 TYR A O 1
ATOM 726 N N . ILE A 1 90 ? -10.885 -4.637 0.508 1.00 94.25 90 ILE A N 1
ATOM 727 C CA . ILE A 1 90 ? -11.635 -3.389 0.307 1.00 94.25 90 ILE A CA 1
ATOM 728 C C . ILE A 1 90 ? -13.133 -3.656 0.129 1.00 94.25 90 ILE A C 1
ATOM 730 O O . ILE A 1 90 ? -13.954 -2.899 0.631 1.00 94.25 90 ILE A O 1
ATOM 734 N N . ARG A 1 91 ? -13.505 -4.748 -0.549 1.00 93.19 91 ARG A N 1
ATOM 735 C CA . ARG A 1 91 ? -14.907 -5.144 -0.728 1.00 93.19 91 ARG A CA 1
ATOM 736 C C . ARG A 1 91 ? -15.604 -5.496 0.592 1.00 93.19 91 ARG A C 1
ATOM 738 O O . ARG A 1 91 ? -16.816 -5.317 0.694 1.00 93.19 91 ARG A O 1
ATOM 745 N N . ARG A 1 92 ? -14.875 -6.067 1.555 1.00 91.44 92 ARG A N 1
ATOM 746 C CA . ARG A 1 92 ? -15.417 -6.488 2.858 1.00 91.44 92 ARG A CA 1
ATOM 747 C C . ARG A 1 92 ? -15.461 -5.353 3.867 1.00 91.44 92 ARG A C 1
ATOM 749 O O . ARG A 1 92 ? -16.383 -5.311 4.678 1.00 91.44 92 ARG A O 1
ATOM 756 N N . GLU A 1 93 ? -14.461 -4.483 3.841 1.00 85.56 93 GLU A N 1
ATOM 757 C CA . GLU A 1 93 ? -14.350 -3.397 4.803 1.00 85.56 93 GLU A CA 1
ATOM 758 C C . GLU A 1 93 ? -15.383 -2.301 4.535 1.00 85.56 93 GLU A C 1
ATOM 760 O O . GLU A 1 93 ? -15.557 -1.823 3.417 1.00 85.56 93 GLU A O 1
ATOM 765 N N . ILE A 1 94 ? -16.056 -1.874 5.601 1.00 72.25 94 ILE A N 1
ATOM 766 C CA . ILE A 1 94 ? -17.025 -0.770 5.562 1.00 72.25 94 ILE A CA 1
ATOM 767 C C . ILE A 1 94 ? -16.304 0.579 5.755 1.00 72.25 94 ILE A C 1
ATOM 769 O O . ILE A 1 94 ? -16.781 1.607 5.275 1.00 72.25 94 ILE A O 1
ATOM 773 N N . THR A 1 95 ? -15.135 0.572 6.414 1.00 70.19 95 THR A N 1
ATOM 774 C CA . THR A 1 95 ? -14.343 1.767 6.751 1.00 70.19 95 THR A CA 1
ATOM 775 C C . THR A 1 95 ? -12.846 1.440 6.749 1.00 70.19 95 THR A C 1
ATOM 777 O O . THR A 1 95 ? -12.458 0.383 7.241 1.00 70.19 95 THR A O 1
ATOM 780 N N . ILE A 1 96 ? -12.001 2.350 6.236 1.00 75.62 96 ILE A N 1
ATOM 781 C CA . ILE A 1 96 ? -10.555 2.123 6.028 1.00 75.62 96 ILE A CA 1
ATOM 782 C C . ILE A 1 96 ? -9.699 3.094 6.834 1.00 75.62 96 ILE A C 1
ATOM 784 O O . ILE A 1 96 ? -9.790 4.327 6.655 1.00 75.62 96 ILE A O 1
#

Sequence (96 aa):
MSRLDEMKSPFTAKSKGDISAYSETSELYRKDEIHVPIHLKLTLTIKEAAEYSNIGINKIDSMLKQPNCPFVLYVGTRKLVKRREFEEYIRREITI

Radius of gyration: 19.97 Å; Cα contacts (8 Å, |Δi|>4): 63; chains: 1; bounding box: 53×33×53 Å

Secondary structure (DSSP, 8-state):
-------------------SHHHHHHHHS--------GGG-SEE-HHHHHHHH---HHHHHHHHTSTT-TTEEEETTEEEEEHHHHHHHHHH-S--

Solvent-accessible surface area (backbone atoms o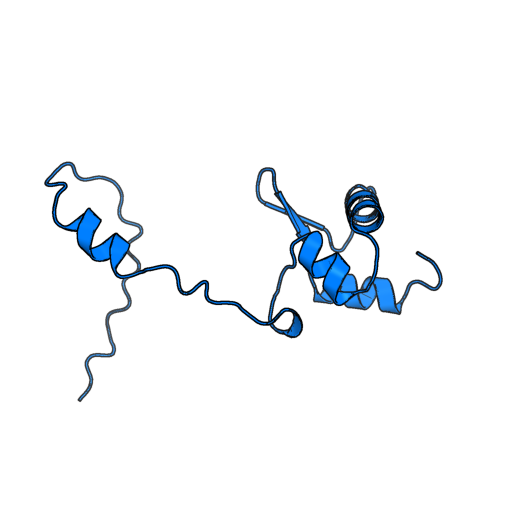nly — not comparable to full-atom values): 6323 Å² total; per-residue (Å²): 140,80,92,83,8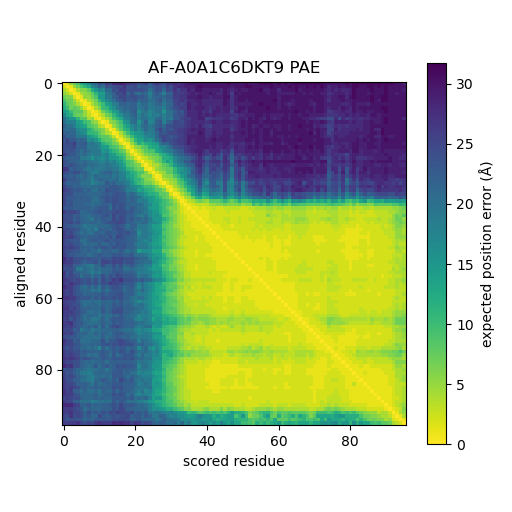2,77,92,70,82,75,92,67,84,87,79,94,77,86,76,73,70,65,54,62,62,52,62,71,58,62,72,71,68,81,76,69,54,76,95,75,44,65,60,29,47,58,65,52,47,18,68,73,68,74,43,56,54,71,56,53,56,52,55,56,64,40,86,85,42,86,26,53,42,78,58,88,93,44,69,33,34,33,41,69,52,40,53,52,46,60,71,68,50,92,75,137